Protein AF-A0A375JEH1-F1 (afdb_monomer)

Foldseek 3Di:
DDPPVVVVLVVQLVVLLVVLCQLCVVQDLPDVVLSVLLSVQSSLCSSVVPADLLRSDLALVSSLVSLCSVLPPSGDVCSSCVSNVVVVVVVPVVDPDDDDDDDDDDDPDPDDPDPPPVPSVSVVDDSVNSHVVSVVPPPDDPDHFDDDPVDPDTDDDD

Radius of gyration: 19.35 Å; Cα contacts (8 Å, |Δi|>4): 96; chains: 1; bounding box: 46×44×56 Å

Secondary structure (DSSP, 8-state):
--HHHHHHHHHHHHHHHHHHHHHTTT---SSHHHHHHHHHHHHHHHHSTTS-TGGGSSSHHHHHHHHHHHT-TTS-HHHHHHHHHHHHHHHHTTSS--------------S-SS------HHHHS-HHHHHHHHGGG--S---PPEE-TTSSSEEPP-

Sequence (158 aa):
MDTQESRFAHQADVLRRAWVDEECESLDLGDPRRNRRAKELLKRFAALPTASIPGACDDCSQTIKASRFVSNEQIDWPDVMRPHWERTTAMAGKFPVGLCHRVEPQWPGNGGAGAVELRNPAGDVSPSDLCGDARSRATGGDRCLDVDSRAEGCRRQS

pLDDT: mean 74.37, std 22.31, range [33.19, 96.75]

InterPro domains:
  IPR012337 Ribonuclease H-like superfamily [SSF53098] (18-100)
  IPR014735 Transposase, Tn5-like, N-terminal [NF049926] (18-73)
  IPR014735 Transposase, Tn5-like, N-terminal [PF14706] (17-75)
  IPR038215 Transposase, Tn5-like, N-terminal domain superfamily [G3DSA:1.10.246.40] (15-75)

Organism: NCBI:txid164546

Mean predicted aligned error: 12.63 Å

Solvent-accessible surface area (backbone atoms only — not comparable to full-atom values): 9848 Å² total; per-residue (Å²): 140,58,76,64,61,53,48,52,54,50,51,52,48,53,52,48,42,52,47,43,55,61,48,44,60,76,47,62,64,91,39,75,70,52,37,52,49,51,50,55,50,49,36,34,37,66,73,32,73,87,45,52,71,41,69,43,30,90,39,46,71,51,26,52,53,49,45,52,55,78,63,30,88,84,57,58,70,63,52,69,45,43,23,50,52,53,49,50,50,61,56,51,70,76,46,100,75,82,87,83,86,84,77,82,81,81,73,83,72,75,88,61,102,55,83,78,69,80,66,57,56,69,78,74,55,51,71,68,64,54,38,60,66,31,58,80,69,64,88,64,92,76,75,75,58,53,71,46,94,87,47,104,54,79,44,80,79,128

Structure (mmCIF, N/CA/C/O backbone):
data_AF-A0A375JEH1-F1
#
_entry.id   AF-A0A375JEH1-F1
#
loop_
_atom_site.group_PDB
_atom_site.id
_atom_site.type_symbol
_atom_site.label_atom_id
_atom_site.label_alt_id
_atom_site.label_comp_id
_atom_site.label_asym_id
_atom_site.label_entity_id
_atom_site.label_seq_id
_atom_site.pdbx_PDB_ins_code
_atom_site.Cartn_x
_atom_site.Cartn_y
_atom_site.Cartn_z
_atom_site.occupancy
_atom_site.B_iso_or_equiv
_atom_site.auth_seq_id
_atom_site.auth_comp_id
_atom_site.auth_asym_id
_atom_site.auth_atom_id
_atom_site.pdbx_PDB_model_num
ATOM 1 N N . MET A 1 1 ? -2.428 -30.705 -19.513 1.00 50.31 1 MET A N 1
ATOM 2 C CA . MET A 1 1 ? -1.808 -30.107 -18.318 1.00 50.31 1 MET A CA 1
ATOM 3 C C . MET A 1 1 ? -1.401 -28.700 -18.738 1.00 50.31 1 MET A C 1
ATOM 5 O O . MET A 1 1 ? -0.603 -28.606 -19.653 1.00 50.31 1 MET A O 1
ATOM 9 N N . ASP A 1 2 ? -2.045 -27.586 -18.359 1.00 62.88 2 ASP A N 1
ATOM 10 C CA . ASP A 1 2 ? -2.865 -27.315 -17.167 1.00 62.88 2 ASP A CA 1
ATOM 11 C C . ASP A 1 2 ? -3.815 -26.107 -17.331 1.00 62.88 2 ASP A C 1
ATOM 13 O O . ASP A 1 2 ? -3.514 -24.974 -16.955 1.00 62.88 2 ASP A O 1
ATOM 17 N N . THR A 1 3 ? -5.030 -26.332 -17.841 1.00 73.75 3 THR A N 1
ATOM 18 C CA . THR A 1 3 ? -6.075 -25.286 -17.864 1.00 73.75 3 THR A CA 1
ATOM 19 C C . THR A 1 3 ? -6.580 -24.960 -16.455 1.00 73.75 3 THR A C 1
ATOM 21 O O . THR A 1 3 ? -7.041 -23.854 -16.198 1.00 73.75 3 THR A O 1
ATOM 24 N N . GLN A 1 4 ? -6.493 -25.913 -15.523 1.00 74.12 4 GLN A N 1
ATOM 25 C CA . GLN A 1 4 ? -6.942 -25.733 -14.145 1.00 74.12 4 GLN A CA 1
ATOM 26 C C . GLN A 1 4 ? -5.941 -24.913 -13.317 1.00 74.12 4 GLN A C 1
ATOM 28 O O . GLN A 1 4 ? -6.351 -23.954 -12.668 1.00 74.12 4 GLN A O 1
ATOM 33 N N . GLU A 1 5 ? -4.641 -25.218 -13.388 1.00 77.31 5 GLU A N 1
ATOM 34 C CA . GLU A 1 5 ? -3.620 -24.440 -12.668 1.00 77.31 5 GLU A CA 1
ATOM 35 C C . GLU A 1 5 ? -3.529 -23.001 -13.187 1.00 77.31 5 GLU A C 1
ATOM 37 O O . GLU A 1 5 ? -3.494 -22.060 -12.395 1.00 77.31 5 GLU A O 1
ATOM 42 N N . SER A 1 6 ? -3.609 -22.808 -14.509 1.00 81.69 6 SER A N 1
ATOM 43 C CA . SER A 1 6 ? -3.651 -21.473 -15.118 1.00 81.69 6 SER A CA 1
ATOM 44 C C . SER A 1 6 ? -4.843 -20.639 -14.621 1.00 81.69 6 SER A C 1
ATOM 46 O O . SER A 1 6 ? -4.693 -19.452 -14.322 1.00 81.69 6 SER A O 1
ATOM 48 N N . ARG A 1 7 ? -6.022 -21.256 -14.447 1.00 87.31 7 ARG A N 1
ATOM 49 C CA . ARG A 1 7 ? -7.213 -20.575 -13.909 1.00 87.31 7 ARG A CA 1
ATOM 50 C C . ARG A 1 7 ? -7.055 -20.195 -12.441 1.00 87.31 7 ARG A C 1
ATOM 52 O O . ARG A 1 7 ? -7.422 -19.080 -12.078 1.00 87.31 7 ARG A O 1
ATOM 59 N N . PHE A 1 8 ? -6.492 -21.075 -11.612 1.00 87.81 8 PHE A N 1
ATOM 60 C CA . PHE A 1 8 ? -6.233 -20.758 -10.205 1.00 87.81 8 PHE A CA 1
ATOM 61 C C . PHE A 1 8 ? -5.216 -19.627 -10.048 1.00 87.81 8 PHE A C 1
ATOM 63 O O . PHE A 1 8 ? -5.440 -18.718 -9.249 1.00 87.81 8 PHE A O 1
ATOM 70 N N . ALA A 1 9 ? -4.139 -19.637 -10.837 1.00 85.88 9 ALA A N 1
ATOM 71 C CA . ALA A 1 9 ? -3.143 -18.570 -10.828 1.00 85.88 9 ALA A CA 1
ATOM 72 C C . ALA A 1 9 ? -3.756 -17.218 -11.227 1.00 85.88 9 ALA A C 1
ATOM 74 O O . ALA A 1 9 ? -3.552 -16.220 -10.534 1.00 85.88 9 ALA A O 1
ATOM 75 N N . HIS A 1 10 ? -4.569 -17.197 -12.289 1.00 87.62 10 HIS A N 1
ATOM 76 C CA . HIS A 1 10 ? -5.280 -15.993 -12.714 1.00 87.62 10 HIS A CA 1
ATOM 77 C C . HIS A 1 10 ? -6.246 -15.482 -11.636 1.00 87.62 10 HIS A C 1
ATOM 79 O O . HIS A 1 10 ? -6.241 -14.299 -11.309 1.00 87.62 10 HIS A O 1
ATOM 85 N N . GLN A 1 11 ? -7.040 -16.370 -11.034 1.00 90.50 11 GLN A N 1
ATOM 86 C CA . GLN A 1 11 ? -7.973 -15.989 -9.975 1.00 90.50 11 GLN A CA 1
ATOM 87 C C . GLN A 1 11 ? -7.246 -15.442 -8.740 1.00 90.50 11 GLN A C 1
ATOM 89 O O . GLN A 1 11 ? -7.688 -14.454 -8.158 1.00 90.50 11 GLN A O 1
ATOM 94 N N . ALA A 1 12 ? -6.119 -16.042 -8.354 1.00 89.50 12 ALA A N 1
ATOM 95 C CA . ALA A 1 12 ? -5.309 -15.549 -7.248 1.00 89.50 12 ALA A CA 1
ATOM 96 C C . ALA A 1 12 ? -4.728 -14.153 -7.535 1.00 89.50 12 ALA A C 1
ATOM 98 O O . ALA A 1 12 ? -4.701 -13.317 -6.636 1.00 89.50 12 ALA A O 1
ATOM 99 N N . ASP A 1 13 ? -4.292 -13.868 -8.767 1.00 89.94 13 ASP A N 1
ATOM 100 C CA . ASP A 1 13 ? -3.867 -12.515 -9.164 1.00 89.94 13 ASP A CA 1
ATOM 101 C C . ASP A 1 13 ? -5.025 -11.508 -9.092 1.00 89.94 13 ASP A C 1
ATOM 103 O O . ASP A 1 13 ? -4.885 -10.452 -8.476 1.00 89.94 13 ASP A O 1
ATOM 107 N N . VAL A 1 14 ? -6.201 -11.859 -9.624 1.00 92.19 14 VAL A N 1
ATOM 108 C CA . VAL A 1 14 ? -7.401 -11.006 -9.555 1.00 92.19 14 VAL A CA 1
ATOM 109 C C . VAL A 1 14 ? -7.763 -10.672 -8.105 1.00 92.19 14 VAL A C 1
ATOM 111 O O . VAL A 1 14 ? -7.986 -9.504 -7.786 1.00 92.19 14 VAL A O 1
ATOM 114 N N . LEU A 1 15 ? -7.766 -11.669 -7.213 1.00 94.19 15 LEU A N 1
ATOM 115 C CA . LEU A 1 15 ? -8.065 -11.468 -5.792 1.00 94.19 15 LEU A CA 1
ATOM 116 C C . LEU A 1 15 ? -7.026 -10.581 -5.099 1.00 94.19 15 LEU A C 1
ATOM 118 O O . LEU A 1 15 ? -7.400 -9.691 -4.341 1.00 94.19 15 LEU A O 1
ATOM 122 N N . ARG A 1 16 ? -5.731 -10.775 -5.374 1.00 92.62 16 ARG A N 1
ATOM 123 C CA . ARG A 1 16 ? -4.674 -9.922 -4.805 1.00 92.62 16 ARG A CA 1
ATOM 124 C C . ARG A 1 16 ? -4.791 -8.480 -5.275 1.00 92.62 16 ARG A C 1
ATOM 126 O O . ARG A 1 16 ? -4.614 -7.567 -4.477 1.00 92.62 16 ARG A O 1
ATOM 133 N N . ARG A 1 17 ? -5.106 -8.263 -6.553 1.00 94.38 17 ARG A N 1
ATOM 134 C CA . ARG A 1 17 ? -5.288 -6.916 -7.106 1.00 94.38 17 ARG A CA 1
ATOM 135 C C . ARG A 1 17 ? -6.478 -6.197 -6.482 1.00 94.38 17 ARG A C 1
ATOM 137 O O . ARG A 1 17 ? -6.325 -5.042 -6.094 1.00 94.38 17 ARG A O 1
ATOM 144 N N . ALA A 1 18 ? -7.610 -6.888 -6.347 1.00 95.38 18 ALA A N 1
ATOM 145 C CA . ALA A 1 18 ? -8.790 -6.359 -5.668 1.00 95.38 18 ALA A CA 1
ATOM 146 C C . ALA A 1 18 ? -8.486 -6.030 -4.199 1.00 95.38 18 ALA A C 1
ATOM 148 O O . ALA A 1 18 ? -8.784 -4.929 -3.744 1.00 95.38 18 ALA A O 1
ATOM 149 N N . TRP A 1 19 ? -7.795 -6.934 -3.496 1.00 95.06 19 TRP A N 1
ATOM 150 C CA . TRP A 1 19 ? -7.358 -6.692 -2.124 1.00 95.06 19 TRP A CA 1
ATOM 151 C C . TRP A 1 19 ? -6.475 -5.445 -2.008 1.00 95.06 19 TRP A C 1
ATOM 153 O O . TRP A 1 19 ? -6.702 -4.648 -1.112 1.00 95.06 19 TRP A O 1
ATOM 163 N N . VAL A 1 20 ? -5.521 -5.215 -2.920 1.00 96.38 20 VAL A N 1
ATOM 164 C CA . VAL A 1 20 ? -4.696 -3.990 -2.900 1.00 96.38 20 VAL A CA 1
ATOM 165 C C . VAL A 1 20 ? -5.538 -2.727 -3.089 1.00 96.38 20 VAL A C 1
ATOM 167 O O . VAL A 1 20 ? -5.294 -1.717 -2.427 1.00 96.38 20 VAL A O 1
ATOM 170 N N . ASP A 1 21 ? -6.511 -2.756 -4.000 1.00 95.50 21 ASP A N 1
ATOM 171 C CA . ASP A 1 21 ? -7.366 -1.595 -4.250 1.00 95.50 21 ASP A CA 1
ATOM 172 C C . ASP A 1 21 ? -8.224 -1.249 -3.025 1.00 95.50 21 ASP A C 1
ATOM 174 O O . ASP A 1 21 ? -8.356 -0.066 -2.699 1.00 95.50 21 ASP A O 1
ATOM 178 N N . GLU A 1 22 ? -8.729 -2.269 -2.328 1.00 94.94 22 GLU A N 1
ATOM 179 C CA . GLU A 1 22 ? -9.451 -2.130 -1.064 1.00 94.94 22 GLU A CA 1
ATOM 180 C C . GLU A 1 22 ? -8.526 -1.681 0.075 1.00 94.94 22 GLU A C 1
ATOM 182 O O . GLU A 1 22 ? -8.791 -0.675 0.729 1.00 94.94 22 GLU A O 1
ATOM 187 N N . GLU A 1 23 ? -7.421 -2.386 0.309 1.00 95.81 23 GLU A N 1
ATOM 188 C CA . GLU A 1 23 ? -6.499 -2.130 1.419 1.00 95.81 23 GLU A CA 1
ATOM 189 C C . GLU A 1 23 ? -5.937 -0.706 1.370 1.00 95.81 23 GLU A C 1
ATOM 191 O O . GLU A 1 23 ? -5.800 -0.048 2.396 1.00 95.81 23 GLU A O 1
ATOM 196 N N . CYS A 1 24 ? -5.658 -0.206 0.163 1.00 96.00 24 CYS A N 1
ATOM 197 C CA . CYS A 1 24 ? -5.117 1.127 -0.076 1.00 96.00 24 CYS A CA 1
ATOM 198 C C . CYS A 1 24 ? -6.178 2.142 -0.528 1.00 96.00 24 CYS A C 1
ATOM 200 O O . CYS A 1 24 ? -5.834 3.127 -1.188 1.00 96.00 24 CYS A O 1
ATOM 202 N N . GLU A 1 25 ? -7.464 1.930 -0.243 1.00 94.88 25 GLU A N 1
ATOM 203 C CA . GLU A 1 25 ? -8.534 2.846 -0.661 1.00 94.88 25 GLU A CA 1
ATOM 204 C C . GLU A 1 25 ? -8.282 4.286 -0.182 1.00 94.88 25 GLU A C 1
ATOM 206 O O . GLU A 1 25 ? -8.327 5.207 -0.998 1.00 94.88 25 GLU A O 1
ATOM 211 N N . SER A 1 26 ? -7.914 4.458 1.093 1.00 95.44 26 SER A N 1
ATOM 212 C CA . SER A 1 26 ? -7.634 5.749 1.739 1.00 95.44 26 SER A CA 1
ATOM 213 C C . SER A 1 26 ? -6.212 6.280 1.515 1.00 95.44 26 SER A C 1
ATOM 215 O O . SER A 1 26 ? -5.811 7.263 2.138 1.00 95.44 26 SER A O 1
ATOM 217 N N . LEU A 1 27 ? -5.424 5.652 0.632 1.00 96.75 27 LEU A N 1
ATOM 218 C CA . LEU A 1 27 ? -4.049 6.072 0.377 1.00 96.75 27 LEU A CA 1
ATOM 219 C C . LEU A 1 27 ? -4.000 7.496 -0.189 1.00 96.75 27 LEU A C 1
ATOM 221 O O . LEU A 1 27 ? -4.473 7.753 -1.301 1.00 96.75 27 LEU A O 1
ATOM 225 N N . ASP A 1 28 ? -3.310 8.371 0.537 1.00 95.00 28 ASP A N 1
ATOM 226 C CA . ASP A 1 28 ? -3.019 9.734 0.117 1.00 95.00 28 ASP A CA 1
ATOM 227 C C . ASP A 1 28 ? -1.548 10.091 0.352 1.00 95.00 28 ASP A C 1
ATOM 229 O O . ASP A 1 28 ? -1.098 10.194 1.491 1.00 95.00 28 ASP A O 1
ATOM 233 N N . LEU A 1 29 ? -0.811 10.262 -0.748 1.00 94.12 29 LEU A N 1
ATOM 234 C CA . LEU A 1 29 ? 0.590 10.688 -0.808 1.00 94.12 29 LEU A CA 1
ATOM 235 C C . LEU A 1 29 ? 0.731 12.115 -1.381 1.00 94.12 29 LEU A C 1
ATOM 237 O O . LEU A 1 29 ? 1.784 12.467 -1.923 1.00 94.12 29 LEU A O 1
ATOM 241 N N . GLY A 1 30 ? -0.350 12.906 -1.375 1.00 92.50 30 GLY A N 1
ATOM 242 C CA . GLY A 1 30 ? -0.378 14.308 -1.813 1.00 92.50 30 GLY A CA 1
ATOM 243 C C . GLY A 1 30 ? -0.374 14.539 -3.332 1.00 92.50 30 GLY A C 1
ATOM 244 O O . GLY A 1 30 ? -0.574 15.665 -3.783 1.00 92.50 30 GLY A O 1
ATOM 245 N N . ASP A 1 31 ? -0.177 13.498 -4.150 1.00 93.31 31 ASP A N 1
ATOM 246 C CA . ASP A 1 31 ? -0.331 13.545 -5.613 1.00 93.31 31 ASP A CA 1
ATOM 247 C C . ASP A 1 31 ? -1.069 12.276 -6.092 1.00 93.31 31 ASP A C 1
ATOM 249 O O . ASP A 1 31 ? -0.557 11.164 -5.912 1.00 93.31 31 ASP A O 1
ATOM 253 N N . PRO A 1 32 ? -2.225 12.392 -6.777 1.00 93.00 32 PRO A N 1
ATOM 254 C CA . PRO A 1 32 ? -2.969 11.241 -7.297 1.00 93.00 32 PRO A CA 1
ATOM 255 C C . PRO A 1 32 ? -2.144 10.300 -8.190 1.00 93.00 32 PRO A C 1
ATOM 257 O O . PRO A 1 32 ? -2.416 9.097 -8.264 1.00 93.00 32 PRO A O 1
ATOM 260 N N . ARG A 1 33 ? -1.113 10.814 -8.874 1.00 91.50 33 ARG A N 1
ATOM 261 C CA . ARG A 1 33 ? -0.189 10.001 -9.681 1.00 91.50 33 ARG A CA 1
ATOM 262 C C . ARG A 1 33 ? 0.703 9.126 -8.805 1.00 91.50 33 ARG A C 1
ATOM 264 O O . ARG A 1 33 ? 1.020 8.008 -9.216 1.00 91.50 33 ARG A O 1
ATOM 271 N N . ARG A 1 34 ? 1.093 9.602 -7.617 1.00 92.38 34 ARG A N 1
ATOM 272 C CA . ARG A 1 34 ? 1.833 8.808 -6.622 1.00 92.38 34 ARG A CA 1
ATOM 273 C C . ARG A 1 34 ? 0.946 7.716 -6.057 1.00 92.38 34 ARG A C 1
ATOM 275 O O . ARG A 1 34 ? 1.372 6.569 -6.072 1.00 92.38 34 ARG A O 1
ATOM 282 N N . ASN A 1 35 ? -0.296 8.036 -5.695 1.00 94.75 35 ASN A N 1
ATOM 283 C CA . ASN A 1 35 ? -1.256 7.053 -5.177 1.00 94.75 35 ASN A CA 1
ATOM 284 C C . ASN A 1 35 ? -1.485 5.931 -6.199 1.00 94.75 35 ASN A C 1
ATOM 286 O O . ASN A 1 35 ? -1.394 4.751 -5.870 1.00 94.75 35 ASN A O 1
ATOM 290 N N . ARG A 1 36 ? -1.691 6.289 -7.475 1.00 94.31 36 ARG A N 1
ATOM 291 C CA . ARG A 1 36 ? -1.826 5.306 -8.560 1.00 94.31 36 ARG A CA 1
ATOM 292 C C . ARG A 1 36 ? -0.577 4.440 -8.703 1.00 94.31 36 ARG A C 1
ATOM 294 O O . ARG A 1 36 ? -0.690 3.224 -8.795 1.00 94.31 36 ARG A O 1
ATOM 301 N N . ARG A 1 37 ? 0.614 5.050 -8.716 1.00 93.50 37 ARG A N 1
ATOM 302 C CA . ARG A 1 37 ? 1.876 4.306 -8.838 1.00 93.50 37 ARG A CA 1
ATOM 303 C C . ARG A 1 37 ? 2.098 3.364 -7.654 1.00 93.50 37 ARG A C 1
ATOM 305 O O . ARG A 1 37 ? 2.516 2.237 -7.881 1.00 93.50 37 ARG A O 1
ATOM 312 N N . ALA A 1 38 ? 1.791 3.803 -6.436 1.00 94.56 38 ALA A N 1
ATOM 313 C CA . ALA A 1 38 ? 1.898 2.998 -5.226 1.00 94.56 38 ALA A CA 1
ATOM 314 C C . ALA A 1 38 ? 1.036 1.732 -5.317 1.00 94.56 38 ALA A C 1
ATOM 316 O O . ALA A 1 38 ? 1.546 0.632 -5.125 1.00 94.56 38 ALA A O 1
ATOM 317 N N . LYS A 1 39 ? -0.242 1.880 -5.700 1.00 95.12 39 LYS A N 1
ATOM 318 C CA . LYS A 1 39 ? -1.164 0.748 -5.881 1.00 95.12 39 LYS A CA 1
ATOM 319 C C . LYS A 1 39 ? -0.669 -0.221 -6.953 1.00 95.12 39 LYS A C 1
ATOM 321 O O . LYS A 1 39 ? -0.656 -1.423 -6.723 1.00 95.12 39 LYS A O 1
ATOM 326 N N . GLU A 1 40 ? -0.201 0.278 -8.096 1.00 94.00 40 GLU A N 1
ATOM 327 C CA . GLU A 1 40 ? 0.331 -0.587 -9.159 1.00 94.00 40 GLU A CA 1
ATOM 328 C C . GLU A 1 40 ? 1.605 -1.336 -8.741 1.00 94.00 40 GLU A C 1
ATOM 330 O O . GLU A 1 40 ? 1.760 -2.514 -9.061 1.00 94.00 40 GLU A O 1
ATOM 335 N N . LEU A 1 41 ? 2.504 -0.695 -7.987 1.00 93.38 41 LEU A N 1
ATOM 336 C CA . LEU A 1 41 ? 3.678 -1.370 -7.430 1.00 93.38 41 LEU A CA 1
ATOM 337 C C . LEU A 1 41 ? 3.282 -2.421 -6.389 1.00 93.38 41 LEU A C 1
ATOM 339 O O . LEU A 1 41 ? 3.786 -3.540 -6.441 1.00 93.38 41 LEU A O 1
ATOM 343 N N . LEU A 1 42 ? 2.339 -2.109 -5.497 1.00 94.38 42 LEU A N 1
ATOM 344 C CA . LEU A 1 42 ? 1.878 -3.053 -4.483 1.00 94.38 42 LEU A CA 1
ATOM 345 C C . LEU A 1 42 ? 1.163 -4.262 -5.104 1.00 94.38 42 LEU A C 1
ATOM 347 O O . LEU A 1 42 ? 1.383 -5.380 -4.652 1.00 94.38 42 LEU A O 1
ATOM 351 N N . LYS A 1 43 ? 0.392 -4.083 -6.187 1.00 94.25 43 LYS A N 1
ATOM 352 C CA . LYS A 1 43 ? -0.193 -5.194 -6.965 1.00 94.25 43 LYS A CA 1
ATOM 353 C C . LYS A 1 43 ? 0.881 -6.137 -7.505 1.00 94.25 43 LYS A C 1
ATOM 355 O O . LYS A 1 43 ? 0.740 -7.354 -7.402 1.00 94.25 43 LYS A O 1
ATOM 360 N N . ARG A 1 44 ? 1.974 -5.585 -8.042 1.00 91.19 44 ARG A N 1
ATOM 361 C CA . ARG A 1 44 ? 3.115 -6.374 -8.540 1.00 91.19 44 ARG A CA 1
ATOM 362 C C . ARG A 1 44 ? 3.817 -7.124 -7.413 1.00 91.19 44 ARG A C 1
ATOM 364 O O . ARG A 1 44 ? 4.051 -8.323 -7.529 1.00 91.19 44 ARG A O 1
ATOM 371 N N . PHE A 1 45 ? 4.100 -6.444 -6.305 1.00 91.69 45 PHE A N 1
ATOM 372 C CA . PHE A 1 45 ? 4.740 -7.068 -5.147 1.00 91.69 45 PHE A CA 1
ATOM 373 C C . PHE A 1 45 ? 3.844 -8.123 -4.493 1.00 91.69 45 PHE A C 1
ATOM 375 O O . PHE A 1 45 ? 4.339 -9.170 -4.098 1.00 91.69 45 PHE A O 1
ATOM 382 N N . ALA A 1 46 ? 2.526 -7.924 -4.458 1.00 91.56 46 ALA A N 1
ATOM 383 C CA . ALA A 1 46 ? 1.590 -8.930 -3.964 1.00 91.56 46 ALA A CA 1
ATOM 384 C C . ALA A 1 46 ? 1.598 -10.202 -4.831 1.00 91.56 46 ALA A C 1
ATOM 386 O O . ALA A 1 46 ? 1.471 -11.306 -4.301 1.00 91.56 46 ALA A O 1
ATOM 387 N N . ALA A 1 47 ? 1.766 -10.070 -6.151 1.00 88.94 47 ALA A N 1
ATOM 388 C CA . ALA A 1 47 ? 1.885 -11.214 -7.052 1.00 88.94 47 ALA A CA 1
ATOM 389 C C . ALA A 1 47 ? 3.207 -11.985 -6.867 1.00 88.94 47 ALA A C 1
ATOM 391 O O . ALA A 1 47 ? 3.225 -13.206 -7.019 1.00 88.94 47 ALA A O 1
ATOM 392 N N . LEU A 1 48 ? 4.295 -11.289 -6.516 1.00 88.12 48 LEU A N 1
ATOM 393 C CA . LEU A 1 48 ? 5.646 -11.844 -6.371 1.00 88.12 48 LEU A CA 1
ATOM 394 C C . LEU A 1 48 ? 6.317 -11.388 -5.053 1.00 88.12 48 LEU A C 1
ATOM 396 O O . LEU A 1 48 ? 7.335 -10.696 -5.092 1.00 88.12 48 LEU A O 1
ATOM 400 N N . PRO A 1 49 ? 5.796 -11.783 -3.874 1.00 86.88 49 PRO A N 1
ATOM 401 C CA . PRO A 1 49 ? 6.181 -11.189 -2.586 1.00 86.88 49 PRO A CA 1
ATOM 402 C C . PRO A 1 49 ? 7.617 -11.497 -2.153 1.00 86.88 49 PRO A C 1
ATOM 404 O O . PRO A 1 49 ? 8.188 -10.774 -1.345 1.00 86.88 49 PRO A O 1
ATOM 407 N N . THR A 1 50 ? 8.209 -12.570 -2.679 1.00 90.81 50 THR A N 1
ATOM 408 C CA . THR A 1 50 ? 9.594 -12.968 -2.388 1.00 90.81 50 THR A CA 1
ATOM 409 C C . THR A 1 50 ? 10.589 -12.464 -3.432 1.00 90.81 50 THR A C 1
ATOM 411 O O . THR A 1 50 ? 11.783 -12.734 -3.313 1.00 90.81 50 THR A O 1
ATOM 414 N N . ALA A 1 51 ? 10.121 -11.800 -4.492 1.00 87.19 51 ALA A N 1
ATOM 415 C CA . ALA A 1 51 ? 10.997 -11.273 -5.524 1.00 87.19 51 ALA A CA 1
ATOM 416 C C . ALA A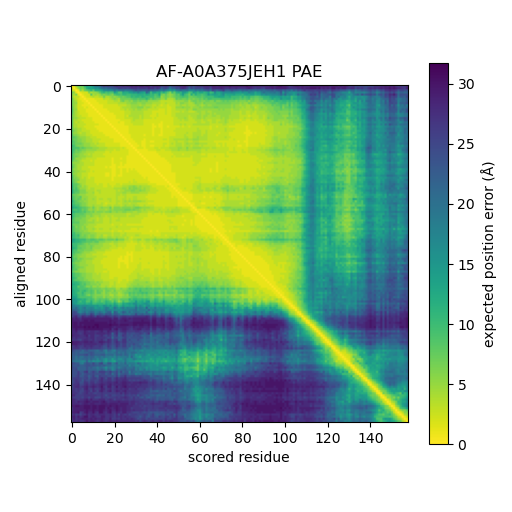 1 51 ? 11.621 -9.945 -5.080 1.00 87.19 51 ALA A C 1
ATOM 418 O O . AL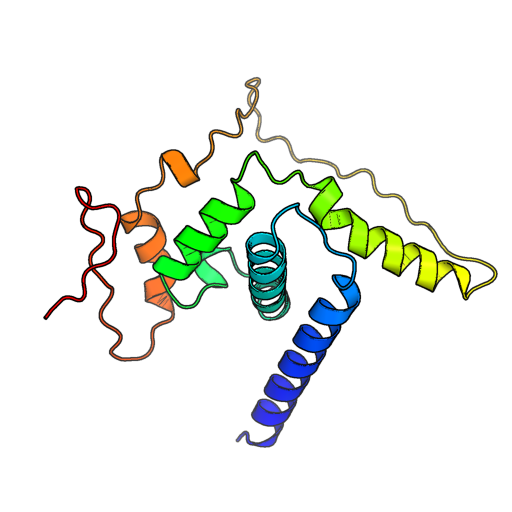A A 1 51 ? 11.006 -9.145 -4.378 1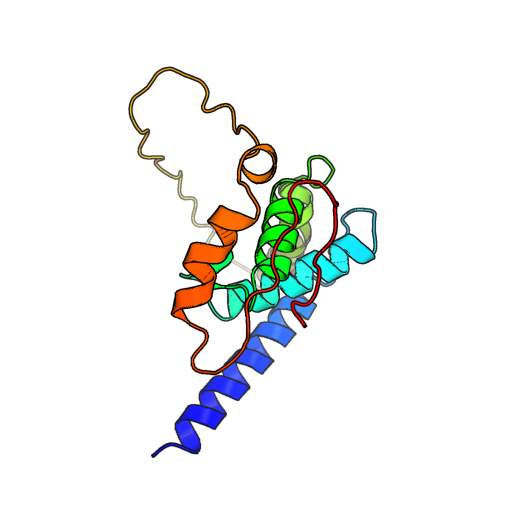.00 87.19 51 ALA A O 1
ATOM 419 N N . SER A 1 52 ? 12.848 -9.690 -5.535 1.00 86.56 52 SER A N 1
ATOM 420 C CA . SER A 1 52 ? 13.447 -8.358 -5.445 1.00 86.56 52 SER A CA 1
ATOM 421 C C . SER A 1 52 ? 12.636 -7.346 -6.267 1.00 86.56 52 SER A C 1
ATOM 423 O O . SER A 1 52 ? 11.843 -7.729 -7.126 1.00 86.56 52 SER A O 1
ATOM 425 N N . ILE A 1 53 ? 12.864 -6.042 -6.068 1.00 85.31 53 ILE A N 1
ATOM 426 C CA . ILE A 1 53 ? 12.197 -5.001 -6.873 1.00 85.31 53 ILE A CA 1
ATOM 427 C C . ILE A 1 53 ? 12.407 -5.225 -8.386 1.00 85.31 53 ILE A C 1
ATOM 429 O O . ILE A 1 53 ? 11.405 -5.230 -9.106 1.00 85.31 53 ILE A O 1
ATOM 433 N N . PRO A 1 54 ? 13.639 -5.479 -8.889 1.00 87.12 54 PRO A N 1
ATOM 434 C CA . PRO A 1 54 ? 13.837 -5.863 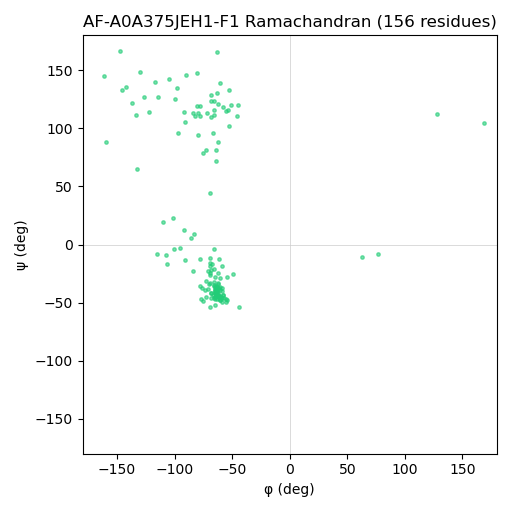-10.287 1.00 87.12 54 PRO A CA 1
ATOM 435 C C . PRO A 1 54 ? 13.120 -7.165 -10.647 1.00 87.12 54 PRO A C 1
ATOM 437 O O . PRO A 1 54 ? 12.531 -7.270 -11.715 1.00 87.12 54 PRO A O 1
ATOM 440 N N . GLY A 1 55 ? 13.118 -8.144 -9.740 1.00 82.75 55 GLY A N 1
ATOM 441 C CA . GLY A 1 55 ? 12.446 -9.424 -9.939 1.00 82.75 55 GLY A CA 1
ATOM 442 C C . GLY A 1 55 ? 10.915 -9.349 -9.949 1.00 82.75 55 GLY A C 1
ATOM 443 O O . GLY A 1 55 ? 10.282 -10.305 -10.383 1.00 82.75 55 GLY A O 1
ATOM 444 N N . ALA A 1 56 ? 10.298 -8.272 -9.476 1.00 87.62 56 ALA A N 1
ATOM 445 C CA . ALA A 1 56 ? 8.848 -8.082 -9.520 1.00 87.62 56 ALA A CA 1
ATOM 446 C C . ALA A 1 56 ? 8.396 -7.156 -10.665 1.00 87.62 56 ALA A C 1
ATOM 448 O O . ALA A 1 56 ? 7.197 -6.944 -10.848 1.00 87.62 56 ALA A O 1
ATOM 449 N N . CYS A 1 57 ? 9.340 -6.576 -11.412 1.00 87.25 57 CYS A N 1
ATOM 450 C CA . CYS A 1 57 ? 9.074 -5.670 -12.523 1.00 87.25 57 CYS A CA 1
ATOM 451 C C . CYS A 1 57 ? 9.311 -6.368 -13.868 1.00 87.25 57 CYS A C 1
ATOM 453 O O . CYS A 1 57 ? 10.256 -7.137 -14.016 1.00 87.25 57 CYS A O 1
ATOM 455 N N . ASP A 1 58 ? 8.473 -6.056 -14.858 1.00 81.50 58 ASP A N 1
ATOM 456 C CA . ASP A 1 58 ? 8.544 -6.684 -16.186 1.00 81.50 58 ASP A CA 1
ATOM 457 C C . ASP A 1 58 ? 9.748 -6.197 -17.009 1.00 81.50 58 ASP A C 1
ATOM 459 O O . ASP A 1 58 ? 10.294 -6.932 -17.827 1.00 81.50 58 ASP A O 1
ATOM 463 N N . ASP A 1 59 ? 10.167 -4.944 -16.801 1.00 83.19 59 ASP A N 1
ATOM 464 C CA . ASP A 1 59 ? 11.227 -4.307 -17.577 1.00 83.19 59 ASP A CA 1
ATOM 465 C C . ASP A 1 59 ? 12.052 -3.299 -16.756 1.00 83.19 59 ASP A C 1
ATOM 467 O O . ASP A 1 59 ? 11.672 -2.854 -15.667 1.00 83.19 59 ASP A O 1
ATOM 471 N N . CYS A 1 60 ? 13.192 -2.891 -17.320 1.00 81.00 60 CYS A N 1
ATOM 472 C CA . CYS A 1 60 ? 14.139 -1.969 -16.692 1.00 81.00 60 CYS A CA 1
ATOM 473 C C . CYS A 1 60 ? 13.526 -0.580 -16.424 1.00 81.00 60 CYS A C 1
ATOM 475 O O . CYS A 1 60 ? 13.829 0.047 -15.409 1.00 81.00 60 CYS A O 1
ATOM 477 N N . SER A 1 61 ? 12.616 -0.100 -17.282 1.00 84.44 61 SER A N 1
ATOM 478 C CA . SER A 1 61 ? 11.901 1.166 -17.065 1.00 84.44 61 SER A CA 1
ATOM 479 C C . SER A 1 61 ? 10.999 1.088 -15.833 1.00 84.44 61 SER A C 1
ATOM 481 O O . SER A 1 61 ? 10.923 2.046 -15.061 1.00 84.44 61 SER A O 1
ATOM 483 N N . GLN A 1 62 ? 10.320 -0.041 -15.630 1.00 83.94 62 GLN A N 1
ATOM 484 C CA . GLN A 1 62 ? 9.484 -0.289 -14.460 1.00 83.94 62 GLN A CA 1
ATOM 485 C C . GLN A 1 62 ? 10.323 -0.418 -13.194 1.00 83.94 62 GLN A C 1
ATOM 487 O O . GLN A 1 62 ? 9.970 0.201 -12.191 1.00 83.94 62 GLN A O 1
ATOM 492 N N . THR A 1 63 ? 11.464 -1.105 -13.256 1.00 87.12 63 THR A N 1
ATOM 493 C CA . THR A 1 63 ? 12.413 -1.195 -12.138 1.00 87.12 63 THR A CA 1
ATOM 494 C C . THR A 1 63 ? 12.924 0.183 -11.722 1.00 87.12 63 THR A C 1
ATOM 496 O O . THR A 1 63 ? 12.894 0.517 -10.540 1.00 87.12 63 THR A O 1
ATOM 499 N N . ILE A 1 64 ? 13.312 1.035 -12.679 1.00 85.12 64 ILE A N 1
ATOM 500 C CA . ILE A 1 64 ? 13.749 2.413 -12.400 1.00 85.12 64 ILE A CA 1
ATOM 501 C C . ILE A 1 64 ? 12.613 3.228 -11.776 1.00 85.12 64 ILE A C 1
ATOM 503 O O . ILE A 1 64 ? 12.829 3.961 -10.814 1.00 85.12 64 ILE A O 1
ATOM 507 N N . LYS A 1 65 ? 11.382 3.110 -12.289 1.00 87.38 65 LYS A N 1
ATOM 508 C CA . LYS A 1 65 ? 10.214 3.805 -11.719 1.00 87.38 65 LYS A CA 1
ATOM 509 C C . LYS A 1 65 ? 9.893 3.330 -10.305 1.00 87.38 65 LYS A C 1
ATOM 511 O O . LYS A 1 65 ? 9.513 4.162 -9.485 1.00 87.38 65 LYS A O 1
ATOM 516 N N . ALA A 1 66 ? 10.017 2.030 -10.043 1.00 90.06 66 ALA A N 1
ATOM 517 C CA . ALA A 1 66 ? 9.816 1.438 -8.729 1.00 90.06 66 ALA A CA 1
ATOM 518 C C . ALA A 1 66 ? 10.880 1.946 -7.757 1.00 90.06 66 ALA A C 1
ATOM 520 O O . ALA A 1 66 ? 10.533 2.531 -6.739 1.00 90.06 66 ALA A O 1
ATOM 521 N N . SER A 1 67 ? 12.155 1.833 -8.132 1.00 87.25 67 SER A N 1
ATOM 522 C CA . SER A 1 67 ? 13.292 2.332 -7.358 1.00 87.25 67 SER A CA 1
ATOM 523 C C . SER A 1 67 ? 13.156 3.827 -7.040 1.00 87.25 67 SER A C 1
ATOM 525 O O . SER A 1 67 ? 13.178 4.203 -5.873 1.00 87.25 67 SER A O 1
ATOM 527 N N . ARG A 1 68 ? 12.855 4.669 -8.040 1.00 88.50 68 ARG A N 1
ATOM 528 C CA . ARG A 1 68 ? 12.584 6.107 -7.844 1.00 88.50 68 ARG A CA 1
ATOM 529 C C . ARG A 1 68 ? 11.384 6.391 -6.944 1.00 88.50 68 ARG A C 1
ATOM 531 O O . ARG A 1 68 ? 11.310 7.465 -6.360 1.00 88.50 68 ARG A O 1
ATOM 538 N N . PHE A 1 69 ? 10.400 5.494 -6.901 1.00 90.56 69 PHE A N 1
ATOM 539 C CA . PHE A 1 69 ? 9.230 5.656 -6.046 1.00 90.56 69 PHE A CA 1
ATOM 540 C C . PHE A 1 69 ? 9.572 5.363 -4.583 1.00 90.56 69 PHE A C 1
ATOM 542 O O . PHE A 1 69 ? 9.249 6.187 -3.736 1.00 90.56 69 PHE A O 1
ATOM 549 N N . VAL A 1 70 ? 10.248 4.244 -4.291 1.00 87.06 70 VAL A N 1
ATOM 550 C CA . VAL A 1 70 ? 10.663 3.922 -2.910 1.00 87.06 70 VAL A CA 1
ATOM 551 C C . VAL A 1 70 ? 11.763 4.843 -2.386 1.00 87.06 70 VAL A C 1
ATOM 553 O O . VAL A 1 70 ? 11.861 5.027 -1.182 1.00 87.06 70 VAL A O 1
ATOM 556 N N . SER A 1 71 ? 12.559 5.454 -3.263 1.00 86.38 71 SER A N 1
ATOM 557 C CA . SER A 1 71 ? 13.581 6.430 -2.877 1.00 86.38 71 SER A CA 1
ATOM 558 C C . SER A 1 71 ? 13.094 7.885 -2.876 1.00 86.38 71 SER A C 1
ATOM 560 O O . SER A 1 71 ? 13.912 8.803 -2.925 1.00 86.38 71 SER A O 1
ATOM 562 N N . ASN A 1 72 ? 11.785 8.126 -2.964 1.00 88.75 72 ASN A N 1
ATOM 563 C CA . ASN A 1 72 ? 11.249 9.478 -3.064 1.00 88.75 72 ASN A CA 1
ATOM 564 C C . ASN A 1 72 ? 11.141 10.117 -1.676 1.00 88.75 72 ASN A C 1
ATOM 566 O O . ASN A 1 72 ? 10.247 9.770 -0.915 1.00 88.75 72 ASN A O 1
ATOM 570 N N . GLU A 1 73 ? 11.978 11.115 -1.398 1.00 86.81 73 GLU A N 1
ATOM 571 C CA . GLU A 1 73 ? 11.992 11.863 -0.129 1.00 86.81 73 GLU A CA 1
ATOM 572 C C . GLU A 1 73 ? 10.665 12.569 0.196 1.00 86.81 73 GLU A C 1
ATOM 574 O O . GLU A 1 73 ? 10.406 12.918 1.341 1.00 86.81 73 GLU A O 1
ATOM 579 N N . GLN A 1 74 ? 9.802 12.777 -0.802 1.00 87.81 74 GLN A N 1
ATOM 580 C CA . GLN A 1 74 ? 8.477 13.374 -0.610 1.00 87.81 74 GLN A CA 1
ATOM 581 C C . GLN A 1 74 ? 7.398 12.348 -0.230 1.00 87.81 74 GLN A C 1
ATOM 583 O O . GLN A 1 74 ? 6.2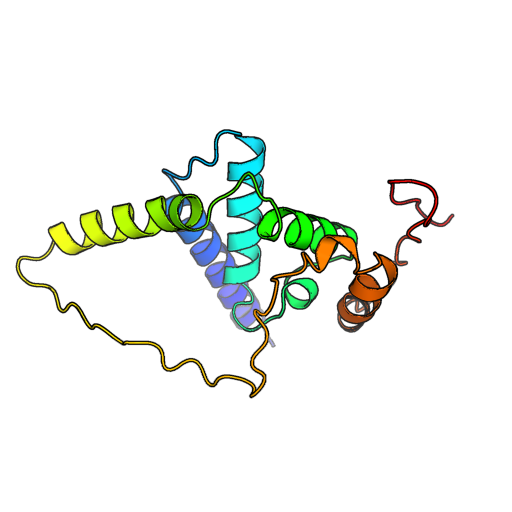15 12.686 -0.239 1.00 87.81 74 GLN A O 1
ATOM 588 N N . ILE A 1 75 ? 7.774 11.088 -0.009 1.00 88.62 75 ILE A N 1
ATOM 589 C CA . ILE A 1 75 ? 6.895 10.010 0.442 1.00 88.62 75 ILE A CA 1
ATOM 590 C C . ILE A 1 75 ? 7.488 9.473 1.738 1.00 88.62 75 ILE A C 1
ATOM 592 O O . ILE A 1 75 ? 8.560 8.871 1.717 1.00 88.62 75 ILE A O 1
ATOM 596 N N . ASP A 1 76 ? 6.781 9.658 2.848 1.00 89.62 76 ASP A N 1
ATOM 597 C CA . ASP A 1 76 ? 7.175 9.049 4.112 1.00 89.62 76 ASP A CA 1
ATOM 598 C C . ASP A 1 76 ? 6.531 7.661 4.263 1.00 89.62 76 ASP A C 1
ATOM 600 O O . ASP A 1 76 ? 5.409 7.404 3.812 1.00 89.62 76 ASP A O 1
ATOM 604 N N . TRP A 1 77 ? 7.240 6.731 4.898 1.00 88.50 77 TRP A N 1
ATOM 605 C CA . TRP A 1 77 ? 6.756 5.359 5.064 1.00 88.50 77 TRP A CA 1
ATOM 606 C C . TRP A 1 77 ? 5.460 5.249 5.899 1.00 88.50 77 TRP A C 1
ATOM 608 O O . TRP A 1 77 ? 4.640 4.383 5.571 1.00 88.50 77 TRP A O 1
ATOM 618 N N . PRO A 1 78 ? 5.187 6.095 6.921 1.00 92.38 78 PRO A N 1
ATOM 619 C CA . PRO A 1 78 ? 3.925 6.065 7.648 1.00 92.38 78 PRO A CA 1
ATOM 620 C C . PRO A 1 78 ? 2.746 6.464 6.763 1.00 92.38 78 PRO A C 1
ATOM 622 O O . PRO A 1 78 ? 1.661 5.926 6.947 1.00 92.38 78 PRO A O 1
ATOM 625 N N . ASP A 1 79 ? 2.938 7.352 5.780 1.00 92.75 79 ASP A N 1
ATOM 626 C CA . ASP A 1 79 ? 1.878 7.718 4.832 1.00 92.75 79 ASP A CA 1
ATOM 627 C C . ASP A 1 79 ? 1.488 6.535 3.941 1.00 92.75 79 ASP A C 1
ATOM 629 O O . ASP A 1 79 ? 0.314 6.354 3.615 1.00 92.75 79 ASP A O 1
ATOM 633 N N . VAL A 1 80 ? 2.467 5.696 3.590 1.00 92.56 80 VAL A N 1
ATOM 634 C CA . VAL A 1 80 ? 2.241 4.445 2.853 1.00 92.56 80 VAL A CA 1
ATOM 635 C C . VAL A 1 80 ? 1.542 3.397 3.727 1.00 92.56 80 VAL A C 1
ATOM 637 O O . VAL A 1 80 ? 0.677 2.677 3.231 1.00 92.56 80 VAL A O 1
ATOM 640 N N . MET A 1 81 ? 1.881 3.315 5.019 1.00 94.38 81 MET A N 1
ATOM 641 C CA . MET A 1 81 ? 1.318 2.331 5.960 1.00 94.38 81 MET A CA 1
ATOM 642 C C . MET A 1 81 ? -0.026 2.735 6.576 1.00 94.38 81 MET A C 1
ATOM 644 O O . MET A 1 81 ? -0.794 1.862 6.981 1.00 94.38 81 MET A O 1
ATOM 648 N N . ARG A 1 82 ? -0.345 4.032 6.621 1.00 95.62 82 ARG A N 1
ATOM 649 C CA . ARG A 1 82 ? -1.606 4.578 7.140 1.00 95.62 82 ARG A CA 1
ATOM 650 C C . ARG A 1 82 ? -2.853 3.809 6.682 1.00 95.62 82 ARG A C 1
ATOM 652 O O . ARG A 1 82 ? -3.594 3.371 7.565 1.00 95.62 82 ARG A O 1
ATOM 659 N N . PRO A 1 83 ? -3.091 3.580 5.375 1.00 95.62 83 PRO A N 1
ATOM 660 C CA . PRO A 1 83 ? -4.298 2.880 4.938 1.00 95.62 83 PRO A CA 1
ATOM 661 C C . PRO A 1 83 ? -4.394 1.450 5.500 1.00 95.62 83 PRO A C 1
ATOM 663 O O . PRO A 1 83 ? -5.469 1.020 5.914 1.00 95.62 83 PRO A O 1
ATOM 666 N N . HIS A 1 84 ? -3.267 0.741 5.628 1.00 94.50 84 HIS A N 1
ATOM 667 C CA . HIS A 1 84 ? -3.232 -0.589 6.243 1.00 94.50 84 HIS A CA 1
ATOM 668 C C . HIS A 1 84 ? -3.616 -0.556 7.733 1.00 94.50 84 HIS A C 1
ATOM 670 O O . HIS A 1 84 ? -4.378 -1.403 8.208 1.00 94.50 84 HIS A O 1
ATOM 676 N N . TRP A 1 85 ? -3.130 0.433 8.492 1.00 94.75 85 TRP A N 1
ATOM 677 C CA . TRP A 1 85 ? -3.509 0.592 9.900 1.00 94.75 85 TRP A CA 1
ATOM 678 C C . TRP A 1 85 ? -4.987 0.927 10.067 1.00 94.75 85 TRP A C 1
ATOM 680 O O . TRP A 1 85 ? -5.644 0.363 10.944 1.00 94.75 85 TRP A O 1
ATOM 690 N N . GLU A 1 86 ? -5.526 1.803 9.222 1.00 95.56 86 GLU A N 1
ATOM 691 C CA . GLU A 1 86 ? -6.948 2.153 9.218 1.00 95.56 86 GLU A CA 1
ATOM 692 C C . GLU A 1 86 ? -7.816 0.922 8.936 1.00 95.56 86 GLU A C 1
ATOM 694 O O . GLU A 1 86 ? -8.749 0.636 9.692 1.00 95.56 86 GLU A O 1
ATOM 699 N N . ARG A 1 87 ? -7.469 0.136 7.908 1.00 94.69 87 ARG A N 1
ATOM 700 C CA . ARG A 1 87 ? -8.173 -1.106 7.559 1.00 94.69 87 ARG A CA 1
ATOM 701 C C . ARG A 1 87 ? -8.077 -2.158 8.657 1.00 94.69 87 ARG A C 1
ATOM 703 O O . ARG A 1 87 ? -9.098 -2.736 9.034 1.00 94.69 87 ARG A O 1
ATOM 710 N N . THR A 1 88 ? -6.890 -2.355 9.226 1.00 92.88 88 THR A N 1
ATOM 711 C CA . THR A 1 88 ? -6.678 -3.289 10.341 1.00 92.88 88 THR A CA 1
ATOM 712 C C . THR A 1 88 ? -7.488 -2.877 11.567 1.00 92.88 88 THR A C 1
ATOM 714 O O . THR A 1 88 ? -8.156 -3.716 12.168 1.00 92.88 88 THR A O 1
ATOM 717 N N . THR A 1 89 ? -7.505 -1.587 11.905 1.00 93.38 89 THR A N 1
ATOM 718 C CA . THR A 1 89 ? -8.272 -1.055 13.041 1.00 93.38 89 THR A CA 1
ATOM 719 C C . THR A 1 89 ? -9.776 -1.213 12.818 1.00 93.38 89 THR A C 1
ATOM 721 O O . THR A 1 89 ? -10.487 -1.689 13.704 1.00 93.38 89 THR A O 1
ATOM 724 N N . ALA A 1 90 ? -10.268 -0.887 11.619 1.00 93.31 90 ALA A N 1
ATOM 725 C CA . ALA A 1 90 ? -11.674 -1.052 11.256 1.00 93.31 90 ALA A CA 1
ATOM 726 C C . ALA A 1 90 ? -12.116 -2.526 11.267 1.00 93.31 90 ALA A C 1
ATOM 728 O O . ALA A 1 90 ? -13.240 -2.839 11.659 1.00 93.31 90 ALA A O 1
ATOM 729 N N . MET A 1 91 ? -11.243 -3.444 10.847 1.00 92.00 91 MET A N 1
ATOM 730 C CA . MET A 1 91 ? -11.507 -4.881 10.869 1.00 92.00 91 MET A CA 1
ATOM 731 C C . MET A 1 91 ? -11.479 -5.443 12.294 1.00 92.00 91 MET A C 1
ATOM 733 O O . MET A 1 91 ? -12.408 -6.153 12.677 1.00 92.00 91 MET A O 1
ATOM 737 N N . ALA A 1 92 ? -10.484 -5.069 13.102 1.00 92.25 92 ALA A N 1
ATOM 738 C CA . ALA A 1 92 ? -10.375 -5.483 14.498 1.00 92.25 92 ALA A CA 1
ATOM 739 C C . ALA A 1 92 ? -11.571 -5.011 15.339 1.00 92.25 92 ALA A C 1
ATOM 741 O O . ALA A 1 92 ? -12.077 -5.775 16.156 1.00 92.25 92 ALA A O 1
ATOM 742 N N . GLY A 1 93 ? -12.090 -3.804 15.078 1.00 93.56 93 GLY A N 1
ATOM 743 C CA . GLY A 1 93 ? -13.274 -3.262 15.753 1.00 93.56 93 GLY A CA 1
ATOM 744 C C . GLY A 1 93 ? -14.566 -4.070 15.552 1.00 93.56 93 GLY A C 1
ATOM 745 O O . GLY A 1 93 ? -15.536 -3.848 16.273 1.00 93.56 93 GLY A O 1
ATOM 746 N N . LYS A 1 94 ? -14.596 -5.027 14.611 1.00 95.81 94 LYS A N 1
ATOM 747 C CA . LYS A 1 94 ? -15.729 -5.953 14.417 1.00 95.81 94 LYS A CA 1
ATOM 748 C C . LYS A 1 94 ? -15.759 -7.090 15.441 1.00 95.81 94 LYS A C 1
ATOM 750 O O . LYS A 1 94 ? -16.758 -7.803 15.517 1.00 95.81 94 LYS A O 1
ATOM 755 N N . PHE A 1 95 ? -14.684 -7.278 16.203 1.00 95.88 95 PHE A N 1
ATOM 756 C CA . PHE A 1 95 ? -14.542 -8.360 17.169 1.00 95.88 95 PHE A CA 1
ATOM 757 C C . PHE A 1 95 ? -14.397 -7.796 18.590 1.00 95.88 95 PHE A C 1
ATOM 759 O O . PHE A 1 95 ? -13.700 -6.805 18.789 1.00 95.88 95 PHE A O 1
ATOM 766 N N . PRO A 1 96 ? -15.022 -8.421 19.605 1.00 91.06 96 PRO A N 1
ATOM 767 C CA . PRO A 1 96 ? -14.991 -7.914 20.980 1.00 91.06 96 PRO A CA 1
ATOM 768 C C . PRO A 1 96 ? -13.619 -8.056 21.658 1.00 91.06 96 PRO A C 1
ATOM 770 O O . PRO A 1 96 ? -13.331 -7.343 22.615 1.00 91.06 96 PRO A O 1
ATOM 773 N N . VAL A 1 97 ? -12.780 -8.985 21.190 1.00 93.50 97 VAL A N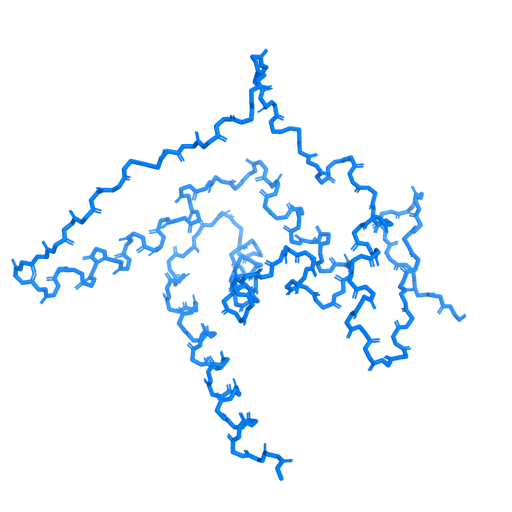 1
ATOM 774 C CA . VAL A 1 97 ? -11.428 -9.245 21.701 1.00 93.50 97 VAL A CA 1
ATOM 775 C C . VAL A 1 97 ? -10.519 -9.566 20.514 1.00 93.50 97 VAL A C 1
ATOM 777 O O . VAL A 1 97 ? -10.903 -10.346 19.644 1.00 93.50 97 VAL A O 1
ATOM 780 N N . GLY A 1 98 ? -9.314 -8.991 20.491 1.00 87.69 98 GLY A N 1
ATOM 781 C CA . GLY A 1 98 ? -8.282 -9.251 19.485 1.00 87.69 98 GLY A CA 1
ATOM 782 C C . GLY A 1 98 ? -6.928 -9.557 20.130 1.00 87.69 98 GLY A C 1
ATOM 783 O O . GLY A 1 98 ? -6.620 -9.055 21.211 1.00 87.69 98 GLY A O 1
ATOM 784 N N . LEU A 1 99 ? -6.118 -10.391 19.473 1.00 91.25 99 LEU A N 1
ATOM 785 C CA . LEU A 1 99 ? -4.751 -10.693 19.900 1.00 91.25 99 LEU A CA 1
ATOM 786 C C . LEU A 1 99 ? -3.767 -9.733 19.219 1.00 91.25 99 LEU A C 1
ATOM 788 O O . LEU A 1 99 ? -3.554 -9.817 18.012 1.00 91.25 99 LEU A O 1
ATOM 792 N N . CYS A 1 100 ? -3.120 -8.871 20.002 1.00 87.00 100 CYS A N 1
ATOM 793 C CA . CYS A 1 100 ? -2.047 -8.000 19.521 1.00 87.00 100 CYS A CA 1
ATOM 794 C C . CYS A 1 100 ? -0.689 -8.635 19.823 1.00 87.00 100 CYS A C 1
ATOM 796 O O . CYS A 1 100 ? -0.161 -8.506 20.929 1.00 87.00 100 CYS A O 1
ATOM 798 N N . HIS A 1 101 ? -0.119 -9.332 18.844 1.00 88.31 101 HIS A N 1
ATOM 799 C CA . HIS A 1 101 ? 1.229 -9.871 18.972 1.00 88.31 101 HIS A CA 1
ATOM 800 C C . HIS A 1 101 ? 2.263 -8.773 18.686 1.00 88.31 101 HIS A C 1
ATOM 802 O O . HIS A 1 101 ? 2.282 -8.204 17.596 1.00 88.31 101 HIS A O 1
ATOM 808 N N . ARG A 1 102 ? 3.118 -8.461 19.667 1.00 84.00 102 ARG A N 1
ATOM 809 C CA . ARG A 1 102 ? 4.264 -7.563 19.485 1.00 84.00 102 ARG A CA 1
ATOM 810 C C . ARG A 1 102 ? 5.521 -8.398 19.295 1.00 84.00 102 ARG A C 1
ATOM 812 O O . ARG A 1 102 ? 5.861 -9.194 20.165 1.00 84.00 102 ARG A O 1
ATOM 819 N N . VAL A 1 103 ? 6.219 -8.148 18.196 1.00 77.50 103 VAL A N 1
ATOM 820 C CA . VAL A 1 103 ? 7.579 -8.636 17.971 1.00 77.50 103 VAL A CA 1
ATOM 821 C C . VAL A 1 103 ? 8.488 -7.424 17.927 1.00 77.50 103 VAL A C 1
ATOM 823 O O . VAL A 1 103 ? 8.232 -6.486 17.174 1.00 77.50 103 VAL A O 1
ATOM 826 N N . GLU A 1 104 ? 9.539 -7.436 18.735 1.00 78.12 104 GLU A N 1
ATOM 827 C CA . GLU A 1 104 ? 10.654 -6.518 18.547 1.00 78.12 104 GLU A CA 1
ATOM 828 C C . GLU A 1 104 ? 11.577 -7.150 17.505 1.00 78.12 104 GLU A C 1
ATOM 830 O O . GLU A 1 104 ? 12.118 -8.234 17.751 1.00 78.12 104 GLU A O 1
ATOM 835 N N . PRO A 1 105 ? 11.704 -6.560 16.303 1.00 73.06 105 PRO A N 1
ATOM 836 C CA . PRO A 1 105 ? 12.558 -7.136 15.286 1.00 73.06 105 PRO A CA 1
ATOM 837 C C . PRO A 1 105 ? 14.005 -7.053 15.768 1.00 73.06 105 PRO A C 1
ATOM 839 O O . PRO A 1 105 ? 14.562 -5.967 15.926 1.00 73.06 105 PRO A O 1
ATOM 842 N N . GLN A 1 106 ? 14.638 -8.207 15.975 1.00 77.19 106 GLN A N 1
ATOM 843 C CA . GLN A 1 106 ? 16.090 -8.255 16.050 1.00 77.19 106 GLN A CA 1
ATOM 844 C C . GLN A 1 106 ? 16.632 -7.937 14.656 1.00 77.19 106 GLN A C 1
ATOM 846 O O . GLN A 1 106 ? 16.472 -8.715 13.716 1.00 77.19 106 GLN A O 1
ATOM 851 N N . TRP A 1 107 ? 17.244 -6.770 14.495 1.00 65.12 107 TRP A N 1
ATOM 852 C CA . TRP A 1 107 ? 18.013 -6.484 13.294 1.00 65.12 107 TRP A CA 1
ATOM 853 C C . TRP A 1 107 ? 19.377 -7.167 13.449 1.00 65.12 107 TRP 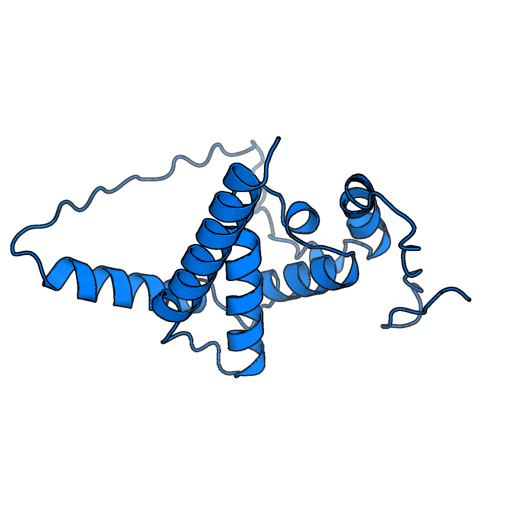A C 1
ATOM 855 O O . TRP A 1 107 ? 20.132 -6.770 14.342 1.00 65.12 107 TRP A O 1
ATOM 865 N N . PRO A 1 108 ? 19.733 -8.192 12.649 1.00 59.66 108 PRO A N 1
ATOM 866 C CA . PRO A 1 108 ? 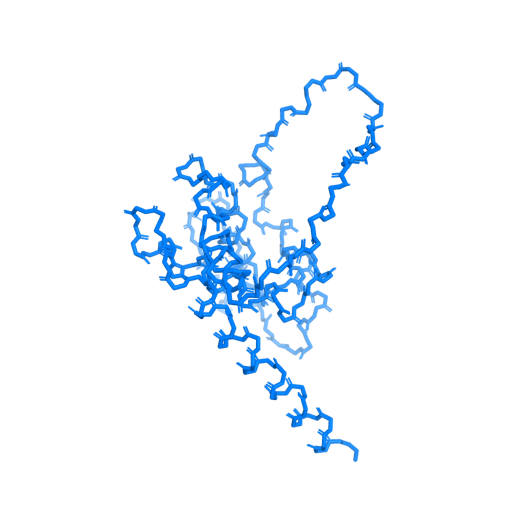21.104 -8.673 12.624 1.00 59.66 108 PRO A CA 1
ATOM 867 C C . PRO A 1 108 ? 21.955 -7.554 12.020 1.00 59.66 108 PRO A C 1
ATOM 869 O O . PRO A 1 108 ? 22.010 -7.366 10.807 1.00 59.66 108 PRO A O 1
ATOM 872 N N . GLY A 1 109 ? 22.557 -6.740 12.885 1.00 51.09 109 GLY A N 1
ATOM 873 C CA . GLY A 1 109 ? 23.492 -5.711 12.468 1.00 51.09 109 GLY A CA 1
ATOM 874 C C . GLY A 1 109 ? 24.636 -6.363 11.703 1.00 51.09 109 GLY A C 1
ATOM 875 O O . GLY A 1 109 ? 25.377 -7.167 12.265 1.00 51.09 109 GLY A O 1
ATOM 876 N N . ASN A 1 110 ? 24.803 -6.004 10.431 1.00 45.94 110 ASN A N 1
ATOM 877 C CA . ASN A 1 110 ? 26.094 -6.185 9.783 1.00 45.94 110 ASN A CA 1
ATOM 878 C C . ASN A 1 110 ? 27.066 -5.247 10.501 1.00 45.94 110 ASN A C 1
ATOM 880 O O . ASN A 1 110 ? 26.895 -4.030 10.472 1.00 45.94 110 ASN A O 1
ATOM 884 N N . GLY A 1 111 ? 28.015 -5.835 11.229 1.00 42.97 111 GLY A N 1
ATOM 885 C CA . GLY A 1 111 ? 28.980 -5.122 12.053 1.00 42.97 111 GLY A CA 1
ATOM 886 C C . GLY A 1 111 ? 29.679 -4.007 11.280 1.00 42.97 111 GLY A C 1
ATOM 887 O O . GLY A 1 111 ? 30.355 -4.244 10.283 1.00 42.97 111 GLY A O 1
ATOM 888 N N . GLY A 1 112 ? 29.514 -2.790 11.777 1.00 36.91 112 GLY A N 1
ATOM 889 C CA . GLY A 1 112 ? 30.176 -1.599 11.284 1.00 36.91 112 GLY A CA 1
ATOM 890 C C . GLY A 1 112 ? 29.521 -0.391 11.920 1.00 36.91 112 GLY A C 1
ATOM 891 O O . GLY A 1 112 ? 28.409 -0.030 11.557 1.00 36.91 112 GLY A O 1
ATOM 892 N N . ALA A 1 113 ? 30.198 0.215 12.893 1.00 38.41 113 ALA A N 1
ATOM 893 C CA . ALA A 1 113 ? 29.867 1.541 13.389 1.00 38.41 113 ALA A CA 1
ATOM 894 C C . ALA A 1 113 ? 30.077 2.557 12.257 1.00 38.41 113 ALA A C 1
ATOM 896 O O . ALA A 1 113 ? 31.108 3.205 12.134 1.00 38.41 113 ALA A O 1
ATOM 897 N N . GLY A 1 114 ? 29.085 2.641 11.397 1.00 33.19 114 GLY A N 1
ATOM 898 C CA . GLY A 1 114 ? 28.805 3.734 10.504 1.00 33.19 114 GLY A CA 1
ATOM 899 C C . GLY A 1 114 ? 27.296 3.753 10.447 1.00 33.19 114 GLY A C 1
ATOM 900 O O . GLY A 1 114 ? 26.676 2.697 10.308 1.00 33.19 114 GLY A O 1
ATOM 901 N N . ALA A 1 115 ? 26.680 4.922 10.591 1.00 37.59 115 ALA A N 1
ATOM 902 C CA . ALA A 1 115 ? 25.355 5.071 10.029 1.00 37.59 115 ALA A CA 1
ATOM 903 C C . ALA A 1 115 ? 25.435 4.464 8.622 1.00 37.59 115 ALA A C 1
ATOM 905 O O . ALA A 1 115 ? 26.268 4.895 7.819 1.00 37.59 115 ALA A O 1
ATOM 906 N N . VAL A 1 116 ? 24.639 3.429 8.338 1.00 43.81 116 VAL A N 1
ATOM 907 C CA . VAL A 1 116 ? 24.231 3.216 6.958 1.00 43.81 116 VAL A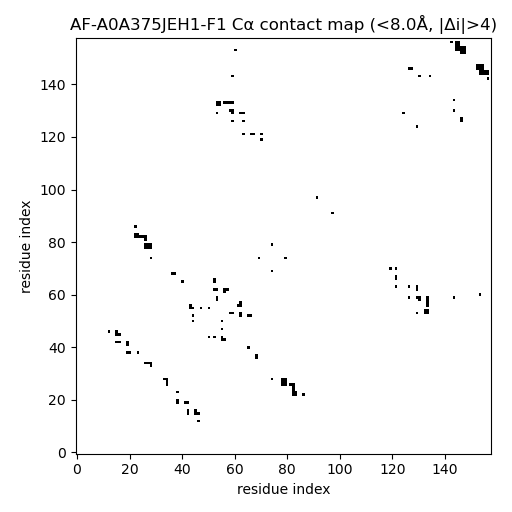 CA 1
ATOM 908 C C . VAL A 1 116 ? 23.445 4.479 6.674 1.00 43.81 116 VAL A C 1
ATOM 910 O O . VAL A 1 116 ? 22.256 4.574 6.962 1.00 43.81 116 VAL A O 1
ATOM 913 N N . GLU A 1 117 ? 24.158 5.511 6.223 1.00 37.69 117 GLU A N 1
ATOM 914 C CA . GLU A 1 117 ? 23.576 6.497 5.353 1.00 37.69 117 GLU A CA 1
ATOM 915 C C . GLU A 1 117 ? 22.833 5.632 4.346 1.00 37.69 117 GLU A C 1
ATOM 917 O O . GLU A 1 117 ? 23.450 4.834 3.630 1.00 37.69 117 GLU A O 1
ATOM 922 N N . LEU A 1 118 ? 21.502 5.675 4.389 1.00 41.25 118 LEU A N 1
ATOM 923 C CA . LEU A 1 118 ? 20.688 5.203 3.288 1.00 41.25 118 LEU A CA 1
ATOM 924 C C . LEU A 1 118 ? 21.037 6.143 2.134 1.00 41.25 118 LEU A C 1
ATOM 926 O O . LEU A 1 118 ? 20.269 7.034 1.790 1.00 41.25 118 LEU A O 1
ATOM 930 N N . ARG A 1 119 ? 22.250 6.002 1.584 1.00 39.00 119 ARG A N 1
ATOM 931 C CA . ARG A 1 119 ? 22.621 6.582 0.314 1.00 39.00 119 ARG A CA 1
ATOM 932 C C . ARG A 1 119 ? 21.572 6.052 -0.612 1.00 39.00 119 ARG A C 1
ATOM 934 O O . ARG A 1 119 ? 21.469 4.838 -0.763 1.00 39.00 119 ARG A O 1
ATOM 941 N N . ASN A 1 120 ? 20.761 6.957 -1.135 1.00 41.25 120 ASN A N 1
ATOM 942 C CA . ASN A 1 120 ? 19.739 6.635 -2.096 1.00 41.25 120 ASN A CA 1
ATOM 943 C C . ASN A 1 120 ? 20.411 5.864 -3.245 1.00 41.25 120 ASN A C 1
ATOM 945 O O . ASN A 1 120 ? 21.066 6.488 -4.083 1.00 41.25 120 ASN A O 1
ATOM 949 N N . PRO A 1 121 ? 20.280 4.525 -3.315 1.00 39.41 121 PRO A N 1
ATOM 950 C CA . PRO A 1 121 ? 20.985 3.769 -4.331 1.00 39.41 121 PRO A CA 1
ATOM 951 C C . PRO A 1 121 ? 20.384 4.078 -5.704 1.00 39.41 121 PRO A C 1
ATOM 953 O O . PRO A 1 121 ? 21.051 3.900 -6.706 1.00 39.41 121 PRO A O 1
ATOM 956 N N . ALA A 1 122 ? 19.165 4.624 -5.786 1.00 40.09 122 ALA A N 1
ATOM 957 C CA . ALA A 1 122 ? 18.591 5.065 -7.053 1.00 40.09 122 ALA A CA 1
ATOM 958 C C . ALA A 1 122 ? 19.319 6.283 -7.656 1.00 40.09 122 ALA A C 1
ATOM 960 O O . ALA A 1 122 ? 19.128 6.560 -8.840 1.00 40.09 122 ALA A O 1
ATOM 961 N N . GLY A 1 123 ? 20.118 7.012 -6.864 1.00 42.19 123 GLY A N 1
ATOM 962 C CA . GLY A 1 123 ? 20.979 8.093 -7.351 1.00 42.19 123 GLY A CA 1
ATOM 963 C C . GLY A 1 123 ? 22.258 7.590 -8.030 1.00 42.19 123 GLY A C 1
ATOM 964 O O . GLY A 1 123 ? 22.667 8.167 -9.033 1.00 42.19 123 GLY A O 1
ATOM 965 N N . ASP A 1 124 ? 22.834 6.492 -7.524 1.00 44.25 124 ASP A N 1
ATOM 966 C CA . ASP A 1 124 ? 24.134 5.952 -7.962 1.00 44.25 124 ASP A CA 1
ATOM 967 C C . ASP A 1 124 ? 24.025 4.668 -8.810 1.00 44.25 124 ASP A C 1
ATOM 969 O O . ASP A 1 124 ? 24.978 4.294 -9.494 1.00 44.25 124 ASP A O 1
ATOM 973 N N . VAL A 1 125 ? 22.883 3.972 -8.789 1.00 52.22 125 VAL A N 1
ATOM 974 C CA . VAL A 1 125 ? 22.663 2.767 -9.595 1.00 52.22 125 VAL A CA 1
ATOM 975 C C . VAL A 1 125 ? 22.357 3.189 -11.024 1.00 52.22 125 VAL A C 1
ATOM 977 O O . VAL A 1 125 ? 21.289 3.730 -11.333 1.00 52.22 125 VAL A O 1
ATOM 980 N N . SER A 1 126 ? 23.305 2.906 -11.916 1.00 54.34 126 SER A N 1
ATOM 981 C CA . SER A 1 126 ? 23.124 3.158 -13.335 1.00 54.34 126 SER A CA 1
ATOM 982 C C . SER A 1 126 ? 21.935 2.337 -13.848 1.00 54.34 126 SER A C 1
ATOM 984 O O . SER A 1 126 ? 21.798 1.153 -13.521 1.00 54.34 126 SER A O 1
ATOM 986 N N . PRO A 1 127 ? 21.081 2.908 -14.712 1.00 53.38 127 PRO A N 1
ATOM 987 C CA . PRO A 1 127 ? 20.028 2.163 -15.396 1.00 53.38 127 PRO A CA 1
ATOM 988 C C . PRO A 1 127 ? 20.496 0.862 -16.075 1.00 53.38 127 PRO A C 1
ATOM 990 O O . PRO A 1 127 ? 19.692 -0.055 -16.245 1.00 53.38 127 PRO A O 1
ATOM 993 N N . SER A 1 128 ? 21.780 0.767 -16.446 1.00 57.34 128 SER A N 1
ATOM 994 C CA . SER A 1 128 ? 22.406 -0.451 -16.978 1.00 57.34 128 SER A CA 1
ATOM 995 C C . SER A 1 128 ? 22.405 -1.615 -15.986 1.00 57.34 128 SER A C 1
ATOM 997 O O . SER A 1 128 ? 22.156 -2.754 -16.387 1.00 57.34 128 SER A O 1
ATOM 999 N N . ASP A 1 129 ? 22.630 -1.331 -14.704 1.00 57.25 129 ASP A N 1
ATOM 1000 C CA . ASP A 1 129 ? 22.829 -2.336 -13.656 1.00 57.25 129 ASP A CA 1
ATOM 1001 C C . ASP A 1 129 ? 21.489 -2.966 -13.264 1.00 57.25 129 ASP A C 1
ATOM 1003 O O . ASP A 1 129 ? 21.372 -4.183 -13.135 1.00 57.25 129 ASP A O 1
ATOM 1007 N N . LEU A 1 130 ? 20.424 -2.156 -13.238 1.00 57.62 130 LEU A N 1
ATOM 1008 C CA . LEU A 1 130 ? 19.041 -2.621 -13.053 1.00 57.62 130 LEU A CA 1
ATOM 1009 C C . LEU A 1 130 ? 18.542 -3.489 -14.213 1.00 57.62 130 LEU A C 1
ATOM 1011 O O . LEU A 1 130 ? 17.575 -4.237 -14.063 1.00 57.62 130 LEU A O 1
ATOM 1015 N N . CYS A 1 131 ? 19.182 -3.378 -15.377 1.00 54.59 131 CYS A N 1
ATOM 1016 C CA . CYS A 1 131 ? 18.780 -4.087 -16.581 1.00 54.59 131 CYS A CA 1
ATOM 1017 C C . CYS A 1 131 ? 19.456 -5.457 -16.742 1.00 54.59 131 CYS A C 1
ATOM 1019 O O . CYS A 1 131 ? 19.018 -6.265 -17.560 1.00 54.59 131 CYS A O 1
ATOM 1021 N N . GLY A 1 132 ? 20.509 -5.750 -15.971 1.00 51.88 132 GLY A N 1
ATOM 1022 C CA . GLY A 1 132 ? 21.122 -7.082 -15.909 1.00 51.88 132 GLY A CA 1
ATOM 1023 C C . GLY A 1 132 ? 20.180 -8.134 -15.312 1.00 51.88 132 GLY A C 1
ATOM 1024 O O . GLY A 1 132 ? 19.987 -9.190 -15.910 1.00 51.88 132 GLY A O 1
ATOM 1025 N N . ASP A 1 133 ? 19.516 -7.806 -14.200 1.00 49.75 133 ASP A N 1
ATOM 1026 C CA . ASP A 1 133 ? 18.668 -8.749 -13.455 1.00 49.75 133 ASP A CA 1
ATOM 1027 C C . ASP A 1 133 ? 17.333 -9.059 -14.155 1.00 49.75 133 ASP A C 1
ATOM 1029 O O . ASP A 1 133 ? 16.897 -10.214 -14.188 1.00 49.75 133 ASP A O 1
ATOM 1033 N N . ALA A 1 134 ? 16.705 -8.052 -14.777 1.00 45.31 134 ALA A N 1
ATOM 1034 C CA . ALA A 1 134 ? 15.429 -8.207 -15.488 1.00 45.31 134 ALA A CA 1
ATOM 1035 C C . ALA A 1 134 ? 15.532 -9.134 -16.722 1.00 45.31 134 ALA A C 1
ATOM 1037 O O . ALA A 1 134 ? 14.572 -9.822 -17.074 1.00 45.31 134 ALA A O 1
ATOM 1038 N N . ARG A 1 135 ? 16.715 -9.221 -17.353 1.00 41.72 135 ARG A N 1
ATOM 1039 C CA . ARG A 1 135 ? 16.968 -10.056 -18.546 1.00 41.72 135 ARG A CA 1
ATOM 1040 C C . ARG A 1 135 ? 16.784 -11.556 -18.312 1.00 41.72 135 ARG A C 1
ATOM 1042 O O . ARG A 1 135 ? 16.490 -12.276 -19.260 1.00 41.72 135 ARG A O 1
ATOM 1049 N N . SER A 1 136 ? 16.910 -12.031 -17.073 1.00 44.97 136 SER A N 1
ATOM 1050 C CA . SER A 1 136 ? 16.831 -13.464 -16.747 1.00 44.97 136 SER A CA 1
ATOM 1051 C C . SER A 1 136 ? 15.430 -14.086 -16.902 1.00 44.97 136 SER A C 1
ATOM 1053 O O . SER A 1 136 ? 15.315 -15.312 -16.897 1.00 44.97 136 SER A O 1
ATOM 1055 N N . ARG A 1 137 ? 14.366 -13.280 -17.083 1.00 46.91 137 ARG A N 1
ATOM 1056 C CA . ARG A 1 137 ? 12.977 -13.759 -17.267 1.00 46.91 137 ARG A CA 1
ATOM 1057 C C . ARG A 1 137 ? 12.336 -13.473 -18.625 1.00 46.91 137 ARG A C 1
ATOM 1059 O O . ARG A 1 137 ? 11.259 -14.010 -18.884 1.00 46.91 137 ARG A O 1
ATOM 1066 N N . ALA A 1 138 ? 12.968 -12.691 -19.500 1.00 42.28 138 ALA A N 1
ATOM 1067 C CA . ALA A 1 138 ? 12.451 -12.451 -20.846 1.00 42.28 138 ALA A CA 1
ATOM 1068 C C . ALA A 1 138 ? 12.637 -13.712 -21.711 1.00 42.28 138 ALA A C 1
ATOM 1070 O O . ALA A 1 138 ? 13.591 -13.849 -22.475 1.00 42.28 138 ALA A O 1
ATOM 1071 N N . THR A 1 139 ? 11.727 -14.675 -21.572 1.00 39.56 139 THR A N 1
ATOM 1072 C CA . THR A 1 139 ? 11.611 -15.815 -22.486 1.00 39.56 139 THR A CA 1
ATOM 1073 C C . THR A 1 139 ? 10.954 -15.343 -23.780 1.00 39.56 139 THR A C 1
ATOM 1075 O O . THR A 1 139 ? 9.769 -15.538 -24.016 1.00 39.56 139 THR A O 1
ATOM 1078 N N . GLY A 1 140 ? 11.751 -14.691 -24.625 1.00 37.94 140 GLY A N 1
ATOM 1079 C CA . GLY A 1 140 ? 11.373 -14.349 -25.992 1.00 37.94 140 GLY A CA 1
ATOM 1080 C C . GLY A 1 140 ? 11.572 -12.878 -26.330 1.00 37.94 140 GLY A C 1
ATOM 1081 O O . GLY A 1 140 ? 10.848 -12.026 -25.840 1.00 37.94 140 GLY A O 1
ATOM 1082 N N . GLY A 1 141 ? 12.531 -12.610 -27.220 1.00 39.41 141 GLY A N 1
ATOM 1083 C CA . GLY A 1 141 ? 12.482 -11.555 -28.244 1.00 39.41 141 GLY A CA 1
ATOM 1084 C C . GLY A 1 141 ? 12.394 -10.076 -27.847 1.00 39.41 141 GLY A C 1
ATOM 1085 O O . GLY A 1 141 ? 12.591 -9.238 -28.728 1.00 39.41 141 GLY A O 1
ATOM 1086 N N . ASP A 1 142 ? 12.142 -9.723 -26.590 1.00 42.00 142 ASP A N 1
ATOM 1087 C CA . ASP A 1 142 ? 12.019 -8.327 -26.172 1.00 42.00 142 ASP A CA 1
ATOM 1088 C C . ASP A 1 142 ? 13.407 -7.703 -25.998 1.00 42.00 142 ASP A C 1
ATOM 1090 O O . ASP A 1 142 ? 14.079 -7.823 -24.972 1.00 42.00 142 ASP A O 1
ATOM 1094 N N . ARG A 1 143 ? 13.859 -7.052 -27.076 1.00 43.62 143 ARG A N 1
ATOM 1095 C CA . ARG A 1 143 ? 15.084 -6.248 -27.125 1.00 43.62 143 ARG A CA 1
ATOM 1096 C C . ARG A 1 143 ? 15.053 -5.209 -26.003 1.00 43.62 143 ARG A C 1
ATOM 1098 O O . ARG A 1 143 ? 14.211 -4.310 -26.008 1.00 43.62 143 ARG A O 1
ATOM 1105 N N . CYS A 1 144 ? 15.985 -5.325 -25.055 1.00 43.69 144 CYS A N 1
ATOM 1106 C CA . CYS A 1 144 ? 16.209 -4.312 -24.030 1.00 43.69 144 CYS A CA 1
ATOM 1107 C C . CYS A 1 144 ? 16.416 -2.945 -24.696 1.00 43.69 144 CYS A C 1
ATOM 1109 O O . CYS A 1 144 ? 17.184 -2.822 -25.648 1.00 43.69 144 CYS A O 1
ATOM 1111 N N . LEU A 1 145 ? 15.729 -1.921 -24.195 1.00 45.03 145 LEU A N 1
ATOM 1112 C CA . LEU A 1 145 ? 15.973 -0.538 -24.591 1.00 45.03 145 LEU A CA 1
ATOM 1113 C C . LEU A 1 145 ? 17.358 -0.127 -24.066 1.00 45.03 145 LEU A C 1
ATOM 1115 O O . LEU A 1 145 ? 17.625 -0.300 -22.874 1.00 45.03 145 LEU A O 1
ATOM 1119 N N . ASP A 1 146 ? 18.224 0.419 -24.925 1.00 41.59 146 ASP A N 1
ATOM 1120 C CA . ASP A 1 146 ? 19.449 1.072 -24.455 1.00 41.59 146 ASP A CA 1
ATOM 1121 C C . ASP A 1 146 ? 19.067 2.280 -23.606 1.00 41.59 146 ASP A C 1
ATOM 1123 O O . ASP A 1 146 ? 18.267 3.135 -24.012 1.00 41.59 146 ASP A O 1
ATOM 1127 N N . VAL A 1 147 ? 19.664 2.363 -22.421 1.00 42.28 147 VAL A N 1
ATOM 1128 C CA . VAL A 1 147 ? 19.590 3.569 -21.609 1.00 42.28 147 VAL A CA 1
ATOM 1129 C C . VAL A 1 147 ? 20.785 4.439 -21.970 1.00 42.28 147 VAL A C 1
ATOM 1131 O O . VAL A 1 147 ? 21.920 4.131 -21.622 1.00 42.28 147 VAL A O 1
ATOM 1134 N N . ASP A 1 148 ? 20.520 5.505 -22.719 1.00 40.41 148 ASP A N 1
ATOM 1135 C CA . ASP A 1 148 ? 21.522 6.491 -23.109 1.00 40.41 148 ASP A CA 1
ATOM 1136 C C . ASP A 1 148 ? 21.904 7.332 -21.883 1.00 40.41 148 ASP A C 1
ATOM 1138 O O . ASP A 1 148 ? 21.095 8.096 -21.361 1.00 40.41 148 ASP A O 1
ATOM 1142 N N . SER A 1 149 ? 23.140 7.201 -21.409 1.00 39.59 149 SER A N 1
ATOM 1143 C CA . SER A 1 149 ? 23.648 7.871 -20.205 1.00 39.59 149 SER A CA 1
ATOM 1144 C C . SER A 1 149 ? 23.738 9.402 -20.323 1.00 39.59 149 SER A C 1
ATOM 1146 O O . SER A 1 149 ? 24.040 10.071 -19.337 1.00 39.59 149 SER A O 1
ATOM 1148 N N . ARG A 1 150 ? 23.442 9.980 -21.499 1.00 38.97 150 ARG A N 1
ATOM 1149 C CA . ARG A 1 150 ? 23.365 11.436 -21.734 1.00 38.97 150 ARG A CA 1
ATOM 1150 C C . ARG A 1 150 ? 21.952 11.990 -21.913 1.00 38.97 150 ARG A C 1
ATOM 1152 O O . ARG A 1 150 ? 21.799 13.209 -21.949 1.00 38.97 150 ARG A O 1
ATOM 1159 N N . ALA A 1 151 ? 20.932 11.145 -22.034 1.00 37.34 151 ALA A N 1
ATOM 1160 C CA . ALA A 1 151 ? 19.552 11.578 -22.216 1.00 37.34 151 ALA A CA 1
ATOM 1161 C C . ALA A 1 151 ? 18.673 10.913 -21.157 1.00 37.34 151 ALA A C 1
ATOM 1163 O O . ALA A 1 151 ? 18.663 9.696 -21.026 1.00 37.34 151 ALA A O 1
ATOM 1164 N N . GLU A 1 152 ? 17.895 11.695 -20.414 1.00 36.41 152 GLU A N 1
ATOM 1165 C CA . GLU A 1 152 ? 16.956 11.218 -19.390 1.00 36.41 152 GLU A CA 1
ATOM 1166 C C . GLU A 1 152 ? 15.745 10.456 -19.995 1.00 36.41 152 GLU A C 1
ATOM 1168 O O . GLU A 1 152 ? 14.594 10.687 -19.627 1.00 36.41 152 GLU A O 1
ATOM 1173 N N . GLY A 1 153 ? 15.962 9.556 -20.962 1.00 38.16 153 GLY A N 1
ATOM 1174 C CA . GLY A 1 153 ? 14.915 8.885 -21.722 1.00 38.16 153 GLY A CA 1
ATOM 1175 C C . GLY A 1 153 ? 15.363 7.602 -22.429 1.00 38.16 153 GLY A C 1
ATOM 1176 O O . GLY A 1 153 ? 16.479 7.476 -22.920 1.00 38.16 153 GLY A O 1
ATOM 1177 N N . CYS A 1 154 ? 14.436 6.643 -22.490 1.00 35.75 154 CYS A N 1
ATOM 1178 C CA . CYS A 1 154 ? 14.589 5.332 -23.124 1.00 35.75 154 CYS A CA 1
ATOM 1179 C C . CYS A 1 154 ? 14.447 5.453 -24.653 1.00 35.75 154 CYS A C 1
ATOM 1181 O O . CYS A 1 154 ? 13.377 5.852 -25.124 1.00 35.75 154 CYS A O 1
ATOM 1183 N N . ARG A 1 155 ? 15.473 5.093 -25.440 1.00 42.00 155 ARG A N 1
ATOM 1184 C CA . ARG A 1 155 ? 15.360 4.995 -26.909 1.00 42.00 155 ARG A CA 1
ATOM 1185 C C . ARG A 1 155 ? 15.129 3.543 -27.332 1.00 42.00 155 ARG A C 1
ATOM 1187 O O . ARG A 1 155 ? 15.810 2.637 -26.865 1.00 42.00 155 ARG A O 1
ATOM 1194 N N . ARG A 1 156 ? 14.175 3.321 -28.245 1.00 36.16 156 ARG A N 1
ATOM 1195 C CA . ARG A 1 156 ? 14.042 2.035 -28.951 1.00 36.16 156 ARG A CA 1
ATOM 1196 C C . ARG A 1 156 ? 15.235 1.879 -29.887 1.00 36.16 156 ARG A C 1
ATOM 1198 O O . ARG A 1 156 ? 15.438 2.748 -30.731 1.00 36.16 156 ARG A O 1
ATOM 1205 N N . GLN A 1 157 ? 15.992 0.793 -29.750 1.00 45.12 157 GLN A N 1
ATOM 1206 C CA . GLN A 1 157 ? 16.931 0.388 -30.794 1.00 45.12 157 GLN A CA 1
ATOM 1207 C C . GLN A 1 157 ? 16.115 -0.003 -32.034 1.00 45.12 157 GLN A C 1
ATOM 1209 O O . GLN A 1 157 ? 15.206 -0.833 -31.936 1.00 45.12 157 GLN A O 1
ATOM 1214 N N . SER A 1 158 ? 16.401 0.643 -33.165 1.00 40.88 158 SER A N 1
ATOM 1215 C CA . SER A 1 158 ? 15.874 0.297 -34.491 1.00 40.88 158 SER A CA 1
ATOM 1216 C C . SER A 1 158 ? 16.366 -1.086 -34.908 1.00 40.88 158 SER A C 1
ATOM 1218 O O . SER A 1 158 ? 17.606 -1.235 -34.944 1.00 40.88 158 SER A O 1
#